Protein AF-A0A968PCH7-F1 (afdb_monomer_lite)

Secondary structure (DSSP, 8-state):
------------------PPPHHHHHHHHHHHHHHHHHHHHHH--THHHHHHHHHHHHHHHHHHHHHHHHHTT--EEEEEETTTTEEEEEETTSPBPB-GGG-TTT-BSEEETTT-GGGTT-------BTTBSEEEE-SSS---------------

Structure (mmCIF, N/CA/C/O backbone):
data_AF-A0A968PCH7-F1
#
_entry.id   AF-A0A968PCH7-F1
#
loop_
_atom_site.group_PDB
_atom_site.id
_atom_site.type_symbol
_atom_site.label_atom_id
_atom_site.label_alt_id
_atom_site.label_comp_id
_atom_site.label_asym_id
_atom_site.label_entity_id
_atom_site.label_seq_id
_atom_site.pdbx_PDB_ins_code
_atom_site.Cartn_x
_atom_site.Cartn_y
_atom_site.Cartn_z
_atom_site.occupancy
_atom_site.B_iso_or_equiv
_atom_site.auth_seq_id
_atom_site.auth_comp_id
_atom_site.auth_asym_id
_atom_site.auth_atom_id
_atom_site.pdbx_PDB_model_num
ATOM 1 N N . MET A 1 1 ? 87.617 -9.295 -59.852 1.00 50.97 1 MET A N 1
ATOM 2 C CA . MET A 1 1 ? 86.847 -9.763 -58.680 1.00 50.97 1 MET A CA 1
ATOM 3 C C . MET A 1 1 ? 86.177 -8.545 -58.053 1.00 50.97 1 MET A C 1
ATOM 5 O O . MET A 1 1 ? 86.880 -7.724 -57.488 1.00 50.97 1 MET A O 1
ATOM 9 N N . GLN A 1 2 ? 84.873 -8.344 -58.264 1.00 49.12 2 GLN A N 1
ATOM 10 C CA . GLN A 1 2 ? 84.117 -7.205 -57.722 1.00 49.12 2 GLN A CA 1
ATOM 11 C C . GLN A 1 2 ? 82.874 -7.753 -57.020 1.00 49.12 2 GLN A C 1
ATOM 13 O O . GLN A 1 2 ? 82.079 -8.475 -57.623 1.00 49.12 2 GLN A O 1
ATOM 18 N N . ILE A 1 3 ? 82.774 -7.474 -55.723 1.00 53.16 3 ILE A N 1
ATOM 19 C CA . ILE A 1 3 ? 81.755 -8.000 -54.818 1.00 53.16 3 ILE A CA 1
ATOM 20 C C . ILE A 1 3 ? 80.498 -7.146 -54.982 1.00 53.16 3 ILE A C 1
ATOM 22 O O . ILE A 1 3 ? 80.505 -5.949 -54.710 1.00 53.16 3 ILE A O 1
ATOM 26 N N . LYS A 1 4 ? 79.411 -7.767 -55.444 1.00 60.34 4 LYS A N 1
ATOM 27 C CA . LYS A 1 4 ? 78.099 -7.133 -55.589 1.00 60.34 4 LYS A CA 1
ATOM 28 C C . LYS A 1 4 ? 77.270 -7.415 -54.336 1.00 60.34 4 LYS A C 1
ATOM 30 O O . LYS A 1 4 ? 76.589 -8.434 -54.263 1.00 60.34 4 LYS A O 1
ATOM 35 N N . THR A 1 5 ? 77.326 -6.528 -53.348 1.00 66.38 5 THR A N 1
ATOM 36 C CA . THR A 1 5 ? 76.441 -6.563 -52.175 1.00 66.38 5 THR A CA 1
ATOM 37 C C . THR A 1 5 ? 75.040 -6.101 -52.577 1.00 66.38 5 THR A C 1
ATOM 39 O O . THR A 1 5 ? 74.797 -4.931 -52.867 1.00 66.38 5 THR A O 1
ATOM 42 N N . ARG A 1 6 ? 74.092 -7.043 -52.639 1.00 62.53 6 ARG A N 1
ATOM 43 C CA . ARG A 1 6 ? 72.666 -6.730 -52.780 1.00 62.53 6 ARG A CA 1
ATOM 44 C C . ARG A 1 6 ? 72.097 -6.400 -51.405 1.00 62.53 6 ARG A C 1
ATOM 46 O O . ARG A 1 6 ? 71.916 -7.292 -50.584 1.00 62.53 6 ARG A O 1
ATOM 53 N N . HIS A 1 7 ? 71.780 -5.132 -51.172 1.00 57.22 7 HIS A N 1
ATOM 54 C CA . HIS A 1 7 ? 70.938 -4.738 -50.048 1.00 57.22 7 HIS A CA 1
ATOM 55 C C . HIS A 1 7 ? 69.471 -4.991 -50.422 1.00 57.22 7 HIS A C 1
ATOM 57 O O . HIS A 1 7 ? 68.901 -4.294 -51.259 1.00 57.22 7 HIS A O 1
ATOM 63 N N . HIS A 1 8 ? 68.876 -6.027 -49.829 1.00 61.41 8 HIS A N 1
ATOM 64 C CA . HIS A 1 8 ? 67.438 -6.268 -49.877 1.00 61.41 8 HIS A CA 1
ATOM 65 C C . HIS A 1 8 ? 66.749 -5.315 -48.896 1.00 61.41 8 HIS A C 1
ATOM 67 O O . HIS A 1 8 ? 66.804 -5.513 -47.687 1.00 61.41 8 HIS A O 1
ATOM 73 N N . GLY A 1 9 ? 66.125 -4.259 -49.415 1.00 55.56 9 GLY A N 1
ATOM 74 C CA . GLY A 1 9 ? 65.200 -3.440 -48.638 1.00 55.56 9 GLY A CA 1
ATOM 75 C C . GLY A 1 9 ? 63.867 -4.169 -48.491 1.00 55.56 9 GLY A C 1
ATOM 76 O O . GLY A 1 9 ? 63.107 -4.262 -49.454 1.00 55.56 9 GLY A O 1
ATOM 77 N N . GLU A 1 10 ? 63.575 -4.692 -47.301 1.00 66.44 10 GLU A N 1
ATOM 78 C CA . GLU A 1 10 ? 62.237 -5.174 -46.955 1.00 66.44 10 GLU A CA 1
ATOM 79 C C . GLU A 1 10 ? 61.288 -3.979 -46.805 1.00 66.44 10 GLU A C 1
ATOM 81 O 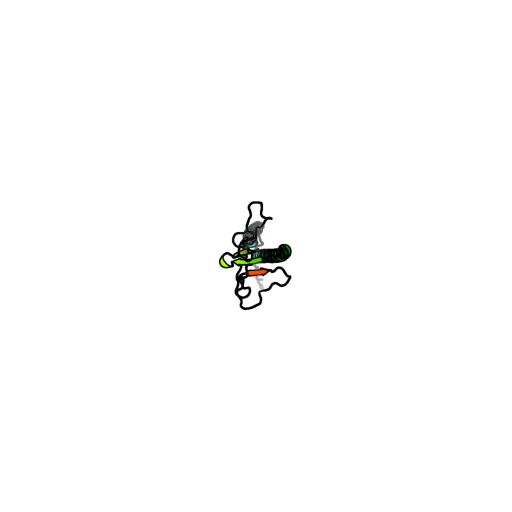O . GLU A 1 10 ? 61.368 -3.188 -45.862 1.00 66.44 10 GLU A O 1
ATOM 86 N N . ALA A 1 11 ? 60.371 -3.831 -47.761 1.00 63.81 11 ALA A N 1
ATOM 87 C CA . ALA A 1 11 ? 59.290 -2.862 -47.686 1.00 63.81 11 ALA A CA 1
ATOM 88 C C . ALA A 1 11 ? 58.318 -3.261 -46.562 1.00 63.81 11 ALA A C 1
ATOM 90 O O . ALA A 1 11 ? 57.438 -4.106 -46.732 1.00 63.81 11 ALA A O 1
ATOM 91 N N . ARG A 1 12 ? 58.476 -2.637 -45.394 1.00 67.94 12 ARG A N 1
ATOM 92 C CA . ARG A 1 12 ? 57.575 -2.781 -44.249 1.00 67.94 12 ARG A CA 1
ATOM 93 C C . ARG A 1 12 ? 56.187 -2.250 -44.622 1.00 67.94 12 ARG A C 1
ATOM 95 O O . ARG A 1 12 ? 55.951 -1.044 -44.615 1.00 67.94 12 ARG A O 1
ATOM 102 N N . ARG A 1 13 ? 55.253 -3.153 -44.946 1.00 65.56 13 ARG A N 1
ATOM 103 C CA . ARG A 1 13 ? 53.832 -2.817 -45.130 1.00 65.56 13 ARG A CA 1
ATOM 104 C C . ARG A 1 13 ? 53.265 -2.337 -43.797 1.00 65.56 13 ARG A C 1
ATOM 106 O O . ARG A 1 13 ? 52.923 -3.134 -42.928 1.00 65.56 13 ARG A O 1
ATOM 113 N N . VAL A 1 14 ? 53.166 -1.024 -43.628 1.00 65.31 14 VAL A N 1
ATOM 114 C CA . VAL A 1 14 ? 52.367 -0.432 -42.556 1.00 65.31 14 VAL A CA 1
ATOM 115 C C . VAL A 1 14 ? 50.907 -0.687 -42.917 1.00 65.31 14 VAL A C 1
ATOM 117 O O . VAL A 1 14 ? 50.374 -0.083 -43.844 1.00 65.31 14 VAL A O 1
ATOM 120 N N . GLY A 1 15 ? 50.275 -1.642 -42.233 1.00 63.94 15 GLY A N 1
ATOM 121 C CA . GLY A 1 15 ? 48.840 -1.872 -42.359 1.00 63.94 15 GLY A CA 1
ATOM 122 C C . GLY A 1 15 ? 48.096 -0.581 -42.029 1.00 63.94 15 GLY A C 1
ATOM 123 O O . GLY A 1 15 ? 48.255 -0.041 -40.934 1.00 63.94 15 GLY A O 1
ATOM 124 N N . SER A 1 16 ? 47.324 -0.069 -42.987 1.00 67.81 16 SER A N 1
ATOM 125 C CA . SER A 1 16 ? 46.479 1.106 -42.791 1.00 67.81 16 SER A CA 1
ATOM 126 C C . SER A 1 16 ? 45.497 0.811 -41.656 1.00 67.81 16 SER A C 1
ATOM 128 O O . SER A 1 16 ? 44.587 -0.009 -41.803 1.00 67.81 16 SER A O 1
ATOM 130 N N . ARG A 1 17 ? 45.713 1.426 -40.489 1.00 70.19 17 ARG A N 1
ATOM 131 C CA . ARG A 1 17 ? 44.716 1.429 -39.419 1.00 70.19 17 ARG A CA 1
ATOM 132 C C . ARG A 1 17 ? 43.550 2.263 -39.931 1.00 70.19 17 ARG A C 1
ATOM 134 O O . ARG A 1 17 ? 43.713 3.453 -40.185 1.00 70.19 17 ARG A O 1
ATOM 141 N N . ARG A 1 18 ? 42.403 1.617 -40.134 1.00 74.75 18 ARG A N 1
ATOM 142 C CA . ARG A 1 18 ? 41.171 2.288 -40.550 1.00 74.75 18 ARG A CA 1
ATOM 143 C C . ARG A 1 18 ? 40.784 3.286 -39.459 1.00 74.75 18 ARG A C 1
ATOM 145 O O . ARG A 1 18 ? 40.550 2.888 -38.322 1.00 74.75 18 ARG A O 1
ATOM 152 N N . ALA A 1 19 ? 40.800 4.570 -39.799 1.00 77.50 19 ALA A N 1
ATOM 153 C CA . ALA A 1 19 ? 40.229 5.619 -38.968 1.00 77.50 19 ALA A CA 1
ATOM 154 C C . ALA A 1 19 ? 38.702 5.601 -39.127 1.00 77.50 19 ALA A C 1
ATOM 156 O O . ALA A 1 19 ? 38.202 5.328 -40.220 1.00 77.50 19 ALA A O 1
ATOM 157 N N . PHE A 1 20 ? 37.981 5.883 -38.043 1.00 81.00 20 PHE A N 1
ATOM 158 C CA . PHE A 1 20 ? 36.523 5.991 -38.057 1.00 81.00 20 PHE A CA 1
ATOM 159 C C . PHE A 1 20 ? 36.082 7.139 -38.967 1.00 81.00 20 PHE A C 1
ATOM 161 O O . PHE A 1 20 ? 36.655 8.231 -38.932 1.00 81.00 20 PHE A O 1
ATOM 168 N N . THR A 1 21 ? 35.060 6.899 -39.784 1.00 91.06 21 THR A N 1
ATOM 169 C CA . THR A 1 21 ? 34.474 7.949 -40.632 1.00 91.06 21 THR A CA 1
ATOM 170 C C . THR A 1 21 ? 33.458 8.779 -39.842 1.00 91.06 21 THR A C 1
ATOM 172 O O . THR A 1 21 ? 32.861 8.293 -38.882 1.00 91.06 21 THR A O 1
ATOM 175 N N . LEU A 1 22 ? 33.197 10.023 -40.268 1.00 92.31 22 LEU A N 1
ATOM 176 C CA . LEU A 1 22 ? 32.135 10.848 -39.665 1.00 92.31 22 LEU A CA 1
ATOM 177 C C . LEU A 1 22 ? 30.756 10.178 -39.763 1.00 92.31 22 LEU A C 1
ATOM 179 O O . LEU A 1 22 ? 29.957 10.267 -38.834 1.00 92.31 22 LEU A O 1
ATOM 183 N N . VAL A 1 23 ? 30.496 9.476 -40.869 1.00 93.94 23 VAL A N 1
ATOM 184 C CA . VAL A 1 23 ? 29.245 8.735 -41.085 1.00 93.94 23 VAL A CA 1
ATOM 185 C C . VAL A 1 23 ? 29.106 7.586 -40.090 1.00 93.94 23 VAL A C 1
ATOM 187 O O . VAL A 1 23 ? 28.024 7.365 -39.558 1.00 93.94 23 VAL A O 1
ATOM 190 N N . GLU A 1 24 ? 30.191 6.877 -39.794 1.00 93.50 24 GLU A N 1
ATOM 191 C CA . GLU A 1 24 ? 30.178 5.777 -38.830 1.00 93.50 24 GLU A CA 1
ATOM 192 C C . GLU A 1 24 ? 29.858 6.273 -37.416 1.00 93.50 24 GLU A C 1
ATOM 194 O O . GLU A 1 24 ? 28.995 5.712 -36.747 1.00 93.50 24 GLU A O 1
ATOM 199 N N . VAL A 1 25 ? 30.460 7.390 -36.996 1.00 94.81 25 VAL A N 1
ATOM 200 C CA . VAL A 1 25 ? 30.141 8.018 -35.704 1.00 94.81 25 VAL A CA 1
ATOM 201 C C . VAL A 1 25 ? 28.685 8.493 -35.663 1.00 94.81 25 VAL A C 1
ATOM 203 O O . VAL A 1 25 ? 28.002 8.277 -34.662 1.00 94.81 25 VAL A O 1
ATOM 206 N N . LEU A 1 26 ? 28.176 9.080 -36.752 1.00 96.56 26 LEU A N 1
ATOM 207 C CA . LEU A 1 26 ? 26.779 9.512 -36.848 1.00 96.56 26 LEU A CA 1
ATOM 208 C C . LEU A 1 26 ? 25.811 8.336 -36.659 1.00 96.56 26 LEU A C 1
ATOM 210 O O . LEU A 1 26 ? 24.884 8.420 -35.854 1.00 96.56 26 LEU A O 1
ATOM 214 N N . VAL A 1 27 ? 26.045 7.225 -37.361 1.00 96.31 27 VAL A N 1
ATOM 215 C CA . VAL A 1 27 ? 25.210 6.021 -37.256 1.00 96.31 27 VAL A CA 1
ATOM 216 C C . VAL A 1 27 ? 25.272 5.432 -35.844 1.00 96.31 27 VAL A C 1
ATOM 218 O O . VAL A 1 27 ? 24.233 5.080 -35.289 1.00 96.31 27 VAL A O 1
ATOM 221 N N . VAL A 1 28 ? 26.450 5.380 -35.218 1.00 96.38 28 VAL A N 1
ATOM 222 C CA . VAL A 1 28 ? 26.603 4.873 -33.844 1.00 96.38 28 VAL A CA 1
ATOM 223 C C . VAL A 1 28 ? 25.826 5.722 -32.837 1.00 96.38 28 VAL A C 1
ATOM 225 O O . VAL A 1 28 ? 25.116 5.166 -32.000 1.00 96.38 28 VAL A O 1
ATOM 228 N N . VAL A 1 29 ? 25.896 7.054 -32.924 1.00 96.62 29 VAL A N 1
ATOM 229 C CA . VAL A 1 29 ? 25.145 7.941 -32.017 1.00 96.62 29 VAL A CA 1
ATOM 230 C C . VAL A 1 29 ? 23.636 7.785 -32.215 1.00 96.62 29 VAL A C 1
ATOM 232 O O . VAL A 1 29 ? 22.900 7.767 -31.230 1.00 96.62 29 VAL A O 1
ATOM 235 N N . ILE A 1 30 ? 23.168 7.598 -33.454 1.00 97.62 30 ILE A N 1
ATOM 236 C CA . ILE A 1 30 ? 21.753 7.310 -33.738 1.00 97.62 30 ILE A CA 1
ATOM 237 C C . ILE A 1 30 ? 21.329 5.988 -33.086 1.00 97.62 30 ILE A C 1
ATOM 239 O O . ILE A 1 30 ? 20.307 5.942 -32.402 1.00 97.62 30 ILE A O 1
ATOM 243 N N . ILE A 1 31 ? 22.126 4.926 -33.244 1.00 97.56 31 ILE A N 1
ATOM 244 C CA . ILE A 1 31 ? 21.839 3.616 -32.643 1.00 97.56 31 ILE A CA 1
ATOM 245 C C . ILE A 1 31 ? 21.799 3.722 -31.114 1.00 97.56 31 ILE A C 1
ATOM 247 O O . ILE A 1 31 ? 20.861 3.221 -30.495 1.00 97.56 31 ILE A O 1
ATOM 251 N N . ILE A 1 32 ? 22.767 4.410 -30.498 1.00 97.25 32 ILE A N 1
ATOM 252 C CA . ILE A 1 32 ? 22.800 4.623 -29.044 1.00 97.25 32 ILE A CA 1
ATOM 253 C C . ILE A 1 32 ? 21.599 5.459 -28.587 1.00 97.25 32 ILE A C 1
ATOM 255 O O . ILE A 1 32 ? 21.003 5.137 -27.564 1.00 97.25 32 ILE A O 1
ATOM 259 N N . GLY A 1 33 ? 21.200 6.486 -29.342 1.00 96.38 33 GLY A N 1
ATOM 260 C CA . GLY A 1 33 ? 20.034 7.313 -29.028 1.00 96.38 33 GLY A CA 1
ATOM 261 C C . GLY A 1 33 ? 18.730 6.512 -29.020 1.00 96.38 33 GLY A C 1
ATOM 262 O O . GLY A 1 33 ? 17.955 6.602 -28.067 1.00 96.38 33 GLY A O 1
ATOM 263 N N . ILE A 1 34 ? 18.517 5.669 -30.034 1.00 96.38 34 ILE A N 1
ATOM 264 C CA . ILE A 1 34 ? 17.343 4.786 -30.110 1.00 96.38 34 ILE A CA 1
ATOM 265 C C . ILE A 1 34 ? 17.385 3.740 -28.987 1.00 96.38 34 ILE A C 1
ATOM 267 O O . ILE A 1 34 ? 16.379 3.517 -28.315 1.00 96.38 34 ILE A O 1
ATOM 271 N N . ALA A 1 35 ? 18.548 3.132 -28.735 1.00 95.38 35 ALA A N 1
ATOM 272 C CA . ALA A 1 35 ? 18.712 2.158 -27.659 1.00 95.38 35 ALA A CA 1
ATOM 273 C C . ALA A 1 35 ? 18.436 2.779 -26.278 1.00 95.38 35 ALA A C 1
ATOM 275 O O . ALA A 1 35 ? 17.709 2.200 -25.471 1.00 95.38 35 ALA A O 1
ATOM 276 N N . ALA A 1 36 ? 18.951 3.983 -26.018 1.00 94.38 36 ALA A N 1
ATOM 277 C CA . ALA A 1 36 ? 18.726 4.706 -24.771 1.00 94.38 36 ALA A CA 1
ATOM 278 C C . ALA A 1 36 ? 17.241 5.042 -24.555 1.00 94.38 36 ALA A C 1
ATOM 280 O O . ALA A 1 36 ? 16.750 4.901 -23.436 1.00 94.38 36 ALA A O 1
ATOM 281 N N . ALA A 1 37 ? 16.508 5.411 -25.612 1.00 93.25 37 ALA A N 1
ATOM 282 C CA . ALA A 1 37 ? 15.078 5.715 -25.526 1.00 93.25 37 ALA A CA 1
ATOM 283 C C . ALA A 1 37 ? 14.229 4.522 -25.047 1.00 93.25 37 ALA A C 1
ATOM 285 O O . ALA A 1 37 ? 13.206 4.722 -24.396 1.00 93.25 37 ALA A O 1
ATOM 286 N N . VAL A 1 38 ? 14.661 3.289 -25.328 1.00 90.62 38 VAL A N 1
ATOM 287 C CA . VAL A 1 38 ? 13.976 2.063 -24.882 1.00 90.62 38 VAL A CA 1
ATOM 288 C C . VAL A 1 38 ? 14.473 1.604 -23.509 1.00 90.62 38 VAL A C 1
ATOM 290 O O . VAL A 1 38 ? 13.678 1.200 -22.660 1.00 90.62 38 VAL A O 1
ATOM 293 N N . VAL A 1 39 ? 15.784 1.670 -23.265 1.00 89.94 39 VAL A N 1
ATOM 294 C CA . VAL A 1 39 ? 16.399 1.149 -22.034 1.00 89.94 39 VAL A CA 1
ATOM 295 C C . VAL A 1 39 ? 16.104 2.035 -20.822 1.00 89.94 39 VAL A C 1
ATOM 297 O O . VAL A 1 39 ? 15.822 1.513 -19.745 1.00 89.94 39 VAL A O 1
ATOM 300 N N . VAL A 1 40 ? 16.130 3.364 -20.973 1.00 87.12 40 VAL A N 1
ATOM 301 C CA . VAL A 1 40 ? 15.971 4.294 -19.841 1.00 87.12 40 VAL A CA 1
ATOM 302 C C . VAL A 1 40 ? 14.608 4.145 -19.144 1.00 87.12 40 VAL A C 1
ATOM 304 O O . VAL A 1 40 ? 14.609 3.960 -17.925 1.00 87.12 40 VAL A O 1
ATOM 307 N N . PRO A 1 41 ? 13.453 4.128 -19.848 1.00 79.00 41 PRO A N 1
ATOM 308 C CA . PRO A 1 41 ? 12.159 3.891 -19.203 1.00 79.00 41 PRO A CA 1
ATOM 309 C C . PRO A 1 41 ? 12.080 2.538 -18.486 1.00 79.00 41 PRO A C 1
ATOM 311 O O . PRO A 1 41 ? 11.457 2.441 -17.434 1.00 79.00 41 PRO A O 1
ATOM 314 N N . ALA A 1 42 ? 12.743 1.504 -19.015 1.00 77.19 42 ALA A N 1
ATOM 315 C CA . ALA A 1 42 ? 12.753 0.165 -18.425 1.00 77.19 42 ALA A CA 1
ATOM 316 C C . ALA A 1 42 ? 13.621 0.058 -17.153 1.00 77.19 42 ALA A C 1
ATOM 318 O O . ALA A 1 42 ? 13.383 -0.811 -16.310 1.00 77.19 42 ALA A O 1
ATOM 319 N N . MET A 1 43 ? 14.626 0.928 -16.993 1.00 74.81 43 MET A N 1
ATOM 320 C CA . MET A 1 43 ? 15.473 0.981 -15.793 1.00 74.81 43 MET A CA 1
ATOM 321 C C . MET A 1 43 ? 14.818 1.731 -14.628 1.00 74.81 43 MET A C 1
ATOM 323 O O . MET A 1 43 ? 15.125 1.445 -13.468 1.00 74.81 43 MET A O 1
ATOM 327 N N . ILE A 1 44 ? 13.897 2.658 -14.907 1.00 75.06 44 ILE A N 1
ATOM 328 C CA . ILE A 1 44 ? 13.113 3.337 -13.873 1.00 75.06 44 ILE A CA 1
ATOM 329 C C . ILE A 1 44 ? 12.088 2.331 -13.343 1.00 75.06 44 ILE A C 1
ATOM 331 O O . ILE A 1 44 ? 11.016 2.156 -13.911 1.00 75.06 44 ILE A O 1
ATOM 335 N N . ARG A 1 45 ? 12.421 1.633 -12.251 1.00 64.44 45 ARG A N 1
ATOM 336 C CA . ARG A 1 45 ? 11.482 0.757 -11.538 1.00 64.44 45 ARG A CA 1
ATOM 337 C C . ARG A 1 45 ? 10.671 1.595 -10.542 1.00 64.44 45 ARG A C 1
ATOM 339 O O . ARG A 1 45 ? 11.200 1.915 -9.478 1.00 64.44 45 ARG A O 1
ATOM 346 N N . PRO A 1 46 ? 9.397 1.927 -10.820 1.00 62.91 46 PRO A N 1
ATOM 347 C CA . PRO A 1 46 ? 8.577 2.761 -9.938 1.00 62.91 46 PRO A CA 1
ATOM 348 C C . PRO A 1 46 ? 8.352 2.178 -8.530 1.00 62.91 46 PRO A C 1
ATOM 350 O O . PRO A 1 46 ? 7.994 2.924 -7.619 1.00 62.91 46 PRO A O 1
ATOM 353 N N . GLY A 1 47 ? 8.572 0.875 -8.326 1.00 65.50 47 GLY A N 1
ATOM 354 C CA . GLY A 1 47 ? 8.133 0.154 -7.128 1.00 65.50 47 GLY A CA 1
ATOM 355 C C . GLY A 1 47 ? 8.534 0.782 -5.787 1.00 65.50 47 GLY A C 1
ATOM 356 O O . GLY A 1 47 ? 7.686 0.912 -4.912 1.00 65.50 47 GLY A O 1
ATOM 357 N N . SER A 1 48 ? 9.781 1.234 -5.603 1.00 76.88 48 SER A N 1
ATOM 358 C CA . SER A 1 48 ? 10.231 1.751 -4.296 1.00 76.88 48 SER A CA 1
ATOM 359 C C . SER A 1 48 ? 9.575 3.081 -3.906 1.00 76.88 48 SER A C 1
ATOM 361 O O . SER A 1 48 ? 9.213 3.272 -2.744 1.00 76.88 48 SER A O 1
ATOM 363 N N . LEU A 1 49 ? 9.368 3.981 -4.872 1.00 82.25 49 LEU A N 1
ATOM 364 C CA . LEU A 1 49 ? 8.714 5.273 -4.641 1.00 82.25 49 LEU A CA 1
ATOM 365 C C . LEU A 1 49 ? 7.224 5.100 -4.330 1.00 82.25 49 LEU A C 1
ATOM 367 O O . LEU A 1 49 ? 6.707 5.735 -3.410 1.00 82.25 49 LEU A O 1
ATOM 371 N N . HIS A 1 50 ? 6.550 4.202 -5.052 1.00 86.31 50 HIS A N 1
ATOM 372 C CA . HIS A 1 50 ? 5.123 3.939 -4.860 1.00 86.31 50 HIS A CA 1
ATOM 373 C C . HIS A 1 50 ? 4.866 3.240 -3.522 1.00 86.31 50 HIS A C 1
ATOM 375 O O . HIS A 1 50 ? 3.943 3.619 -2.805 1.00 86.31 50 HIS A O 1
ATOM 381 N N . VAL A 1 51 ? 5.730 2.298 -3.123 1.00 89.06 51 VAL A N 1
ATOM 382 C CA . VAL A 1 51 ? 5.660 1.656 -1.800 1.00 89.06 51 VAL A CA 1
ATOM 383 C C . VAL A 1 51 ? 5.873 2.676 -0.684 1.00 89.06 51 VAL A C 1
ATOM 385 O O . VAL A 1 51 ? 5.120 2.686 0.286 1.00 89.06 51 VAL A O 1
ATOM 388 N N . GLN A 1 52 ? 6.846 3.582 -0.811 1.00 89.38 52 GLN A N 1
ATOM 389 C CA . GLN A 1 52 ? 7.060 4.612 0.207 1.00 89.38 52 GLN A CA 1
ATOM 390 C C . GLN A 1 52 ? 5.862 5.567 0.323 1.00 89.38 52 GLN A C 1
ATOM 392 O O . GLN A 1 52 ? 5.469 5.925 1.436 1.00 89.38 52 GLN A O 1
ATOM 397 N N . ALA A 1 53 ? 5.272 5.971 -0.804 1.00 88.44 53 ALA A N 1
ATOM 398 C CA . ALA A 1 53 ? 4.073 6.803 -0.824 1.00 88.44 53 ALA A CA 1
ATOM 399 C C . ALA A 1 53 ? 2.868 6.083 -0.198 1.00 88.44 53 ALA A C 1
ATOM 401 O O . ALA A 1 53 ? 2.188 6.660 0.653 1.00 88.44 53 ALA A O 1
ATOM 402 N N . ALA A 1 54 ? 2.651 4.813 -0.551 1.00 90.56 54 ALA A N 1
ATOM 403 C CA . ALA A 1 54 ? 1.597 3.982 0.021 1.00 90.56 54 ALA A CA 1
ATOM 404 C C . ALA A 1 54 ? 1.741 3.853 1.541 1.00 90.56 54 ALA A C 1
ATOM 406 O O . ALA A 1 54 ? 0.782 4.101 2.265 1.00 90.56 54 ALA A O 1
ATOM 407 N N . THR A 1 55 ? 2.946 3.569 2.041 1.00 91.62 55 THR A N 1
ATOM 408 C CA . THR A 1 55 ? 3.216 3.477 3.484 1.00 91.62 55 THR A CA 1
ATOM 409 C C . THR A 1 55 ? 2.888 4.777 4.214 1.00 91.62 55 THR A C 1
ATOM 411 O O . THR A 1 55 ? 2.257 4.747 5.268 1.00 91.62 55 THR A O 1
ATOM 414 N N . ARG A 1 56 ? 3.276 5.934 3.662 1.00 91.81 56 ARG A N 1
ATOM 415 C CA . ARG A 1 56 ? 2.971 7.240 4.274 1.00 91.81 56 ARG A CA 1
ATOM 416 C C . ARG A 1 56 ? 1.469 7.485 4.376 1.00 91.81 56 ARG A C 1
ATOM 418 O O . ARG A 1 56 ? 1.020 8.008 5.390 1.00 91.81 56 ARG A O 1
ATOM 425 N N . ILE A 1 57 ? 0.714 7.094 3.352 1.00 91.25 57 ILE A N 1
ATOM 426 C CA . ILE A 1 57 ? -0.744 7.234 3.342 1.00 91.25 57 ILE A CA 1
ATOM 427 C C . ILE A 1 57 ? -1.381 6.287 4.357 1.00 91.25 57 ILE A C 1
ATOM 429 O O . ILE A 1 57 ? -2.186 6.737 5.157 1.00 91.25 57 ILE A O 1
ATOM 433 N N . VAL A 1 58 ? -0.949 5.024 4.429 1.00 92.81 58 VAL A N 1
ATOM 434 C CA . VAL A 1 58 ? -1.430 4.091 5.464 1.00 92.81 58 VAL A CA 1
ATOM 435 C C . VAL A 1 58 ? -1.192 4.650 6.868 1.00 92.81 58 VAL A C 1
ATOM 437 O O . VAL A 1 58 ? -2.095 4.629 7.696 1.00 92.81 58 VAL A O 1
ATOM 440 N N . ILE A 1 59 ? -0.004 5.194 7.147 1.00 93.44 59 ILE A N 1
ATOM 441 C CA . ILE A 1 59 ? 0.297 5.804 8.452 1.00 93.44 59 ILE A CA 1
ATOM 442 C C . ILE A 1 59 ? -0.619 7.003 8.725 1.00 93.44 59 ILE A C 1
ATOM 444 O O . ILE A 1 59 ? -1.160 7.117 9.825 1.00 93.44 59 ILE A O 1
ATOM 448 N N . ALA A 1 60 ? -0.800 7.888 7.743 1.00 92.44 60 ALA A N 1
ATOM 449 C CA . ALA A 1 60 ? -1.677 9.048 7.877 1.00 92.44 60 ALA A CA 1
ATOM 450 C C . ALA A 1 60 ? -3.128 8.633 8.171 1.00 92.44 60 ALA A C 1
ATOM 452 O O . ALA A 1 60 ? -3.766 9.214 9.048 1.00 92.44 60 ALA A O 1
ATOM 453 N N . ASP A 1 61 ? -3.612 7.587 7.506 1.00 91.94 61 ASP A N 1
ATOM 454 C CA . ASP A 1 61 ? -4.982 7.102 7.638 1.00 91.94 61 ASP A CA 1
ATOM 455 C C . ASP A 1 61 ? -5.196 6.383 8.982 1.00 91.94 61 ASP A C 1
ATOM 457 O O . ASP A 1 61 ? -6.246 6.537 9.606 1.00 91.94 61 ASP A O 1
ATOM 461 N N . LEU A 1 62 ? -4.183 5.673 9.495 1.00 92.44 62 LEU A N 1
ATOM 462 C CA . LEU A 1 62 ? -4.200 5.106 10.849 1.00 92.44 62 LEU A CA 1
ATOM 463 C C . LEU A 1 62 ? -4.226 6.199 11.926 1.00 92.44 62 LEU A C 1
ATOM 465 O O . LEU A 1 62 ? -5.009 6.110 12.871 1.00 92.44 62 LEU A O 1
ATOM 469 N N . LEU A 1 63 ? -3.412 7.249 11.777 1.00 91.88 63 LEU A N 1
ATOM 470 C CA . LEU A 1 63 ? -3.423 8.400 12.688 1.00 91.88 63 LEU A CA 1
ATOM 471 C C . LEU A 1 63 ? -4.759 9.144 12.633 1.00 91.88 63 LEU A C 1
ATOM 473 O O . LEU A 1 63 ? -5.285 9.558 13.665 1.00 91.88 63 LEU A O 1
ATOM 477 N N . TYR A 1 64 ? -5.333 9.286 11.439 1.00 91.31 64 TYR A N 1
ATOM 478 C CA . TYR A 1 64 ? -6.668 9.841 11.270 1.00 91.31 64 TYR A CA 1
ATOM 479 C C . TYR A 1 64 ? -7.722 8.990 11.990 1.00 91.31 64 TYR A C 1
ATOM 481 O O . TYR A 1 64 ? -8.500 9.535 12.769 1.00 91.31 64 TYR A O 1
ATOM 489 N N . ALA A 1 65 ? -7.715 7.667 11.798 1.00 90.44 65 ALA A N 1
ATOM 490 C CA 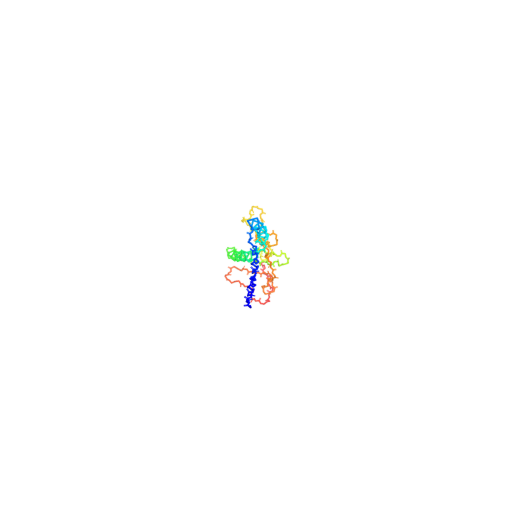. ALA A 1 65 ? -8.639 6.753 12.468 1.00 90.44 65 ALA A CA 1
ATOM 491 C C . ALA A 1 65 ? -8.510 6.817 13.998 1.00 90.44 65 ALA A C 1
ATOM 493 O O . ALA A 1 65 ? -9.521 6.819 14.698 1.00 90.44 65 ALA A O 1
ATOM 494 N N . GLN A 1 66 ? -7.281 6.917 14.512 1.00 90.44 66 GLN A N 1
ATOM 495 C CA . GLN A 1 66 ? -7.010 7.087 15.937 1.00 90.44 66 GLN A CA 1
ATOM 496 C C . GLN A 1 66 ? -7.569 8.414 16.467 1.00 90.44 66 GLN A C 1
ATOM 498 O O . GLN A 1 66 ? -8.294 8.424 17.463 1.00 90.44 66 GLN A O 1
ATOM 503 N N . ASN A 1 67 ? -7.272 9.528 15.795 1.00 90.56 67 ASN A N 1
ATOM 504 C CA . ASN A 1 67 ? -7.766 10.846 16.192 1.00 90.56 67 ASN A CA 1
ATOM 505 C C . ASN A 1 67 ? -9.296 10.918 16.128 1.00 90.56 67 ASN A C 1
ATOM 507 O O . ASN A 1 67 ? -9.919 11.467 17.035 1.00 90.56 67 ASN A O 1
ATOM 511 N N . ASP A 1 68 ? -9.911 10.326 15.103 1.00 89.94 68 ASP A N 1
ATOM 512 C CA . ASP A 1 68 ? -11.366 10.262 14.969 1.00 89.94 68 ASP A CA 1
ATOM 513 C C . ASP A 1 68 ? -12.004 9.391 16.063 1.00 89.94 68 ASP A C 1
ATOM 515 O O . ASP A 1 68 ? -13.038 9.763 16.622 1.00 89.94 68 ASP A O 1
ATOM 519 N N . ALA A 1 69 ? -11.364 8.276 16.438 1.00 89.94 69 ALA A N 1
ATOM 520 C CA . ALA A 1 69 ? -11.833 7.418 17.524 1.00 89.94 69 ALA A CA 1
ATOM 521 C C . ALA A 1 69 ? -11.850 8.140 18.878 1.00 89.94 69 ALA A C 1
ATOM 523 O O . ALA A 1 69 ? -12.803 7.994 19.651 1.00 89.94 69 ALA A O 1
ATOM 524 N N . ILE A 1 70 ? -10.819 8.949 19.143 1.00 89.25 70 ILE A N 1
ATOM 525 C CA . ILE A 1 70 ? -10.705 9.777 20.348 1.00 89.25 70 ILE A CA 1
ATOM 526 C C . ILE A 1 70 ? -11.732 10.914 20.308 1.00 89.25 70 ILE A C 1
ATOM 528 O O . ILE A 1 70 ? -12.490 11.088 21.262 1.00 89.25 70 ILE A O 1
ATOM 532 N N . ALA A 1 71 ? -11.798 11.657 19.200 1.00 89.44 71 ALA A N 1
ATOM 533 C CA . ALA A 1 71 ? -12.651 12.836 19.065 1.00 89.44 71 ALA A CA 1
ATOM 534 C C . ALA A 1 71 ? -14.145 12.495 19.119 1.00 89.44 71 ALA A C 1
ATOM 536 O O . ALA A 1 71 ? -14.911 13.159 19.813 1.00 89.44 71 ALA A O 1
ATOM 537 N N . GLN A 1 72 ? -14.570 11.440 18.418 1.00 88.75 72 GLN A N 1
ATOM 538 C CA . GLN A 1 72 ? -15.968 11.001 18.428 1.00 88.75 72 GLN A CA 1
ATOM 539 C C . GLN A 1 72 ? -16.294 10.081 19.604 1.00 88.75 72 GLN A C 1
ATOM 541 O O . GLN A 1 72 ? -17.453 9.697 19.773 1.00 88.75 72 GLN A O 1
ATOM 546 N N . GLN A 1 73 ? -15.280 9.681 20.380 1.00 87.75 73 GLN A N 1
ATOM 547 C CA . GLN A 1 73 ? -15.376 8.626 21.375 1.00 87.75 73 GLN A CA 1
ATOM 548 C C . GLN A 1 73 ? -16.116 7.398 20.803 1.00 87.75 73 GLN A C 1
ATOM 550 O O . GLN A 1 73 ? -17.078 6.898 21.392 1.00 87.75 73 GLN A O 1
ATOM 555 N N . LYS A 1 74 ? -15.715 6.916 19.627 1.00 88.81 74 LYS A N 1
ATOM 556 C CA . LYS A 1 74 ? -16.302 5.734 18.974 1.00 88.81 74 LYS A CA 1
ATOM 557 C C . LYS A 1 74 ? -15.177 4.848 18.447 1.00 88.81 74 LYS A C 1
ATOM 559 O O . LYS A 1 74 ? -14.263 5.380 17.831 1.00 88.81 74 LYS A O 1
ATOM 564 N N . PRO A 1 75 ? -15.223 3.524 18.653 1.00 89.00 75 PRO A N 1
ATOM 565 C CA . PRO A 1 75 ? -14.184 2.637 18.145 1.00 89.00 75 PRO A CA 1
ATOM 566 C C . PRO A 1 75 ? -14.108 2.692 16.616 1.00 89.00 75 PRO A C 1
ATOM 568 O O . PRO A 1 75 ? -15.140 2.628 15.935 1.00 89.00 75 PRO A O 1
ATOM 571 N N . ARG A 1 76 ? -12.885 2.798 16.087 1.00 92.25 76 ARG A N 1
ATOM 572 C CA . ARG A 1 76 ? -12.587 2.780 14.647 1.00 92.25 76 ARG A CA 1
ATOM 573 C C . ARG A 1 76 ? -11.660 1.629 14.310 1.00 92.25 76 ARG A C 1
ATOM 575 O O . ARG A 1 76 ? -10.749 1.336 15.076 1.00 92.25 76 ARG A O 1
ATOM 582 N N . ARG A 1 77 ? -11.862 1.004 13.153 1.00 92.75 77 ARG A N 1
ATOM 583 C CA . ARG A 1 77 ? -11.017 -0.086 12.657 1.00 92.75 77 ARG A CA 1
ATOM 584 C C . ARG A 1 77 ? -10.392 0.276 11.325 1.00 92.75 77 ARG A C 1
ATOM 586 O O . ARG A 1 77 ? -11.060 0.862 10.481 1.00 92.75 77 ARG A O 1
ATOM 593 N N . ALA A 1 78 ? -9.147 -0.127 11.123 1.00 93.44 78 ALA A N 1
ATOM 594 C CA . ALA A 1 78 ? -8.531 -0.210 9.807 1.00 93.44 78 ALA A CA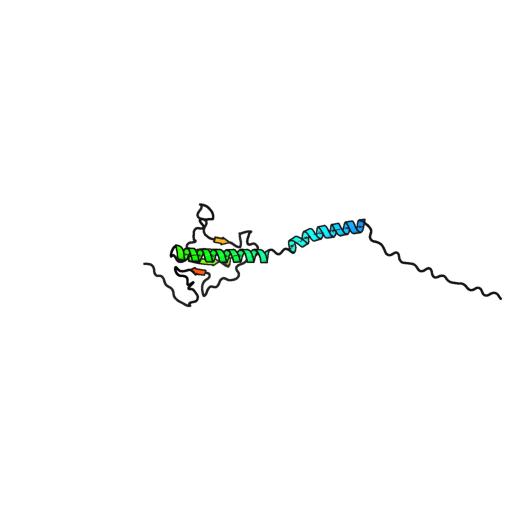 1
ATOM 595 C C . ALA A 1 78 ? -8.482 -1.683 9.396 1.00 93.44 78 ALA A C 1
ATOM 597 O O . ALA A 1 78 ? -7.739 -2.450 10.002 1.00 93.44 78 ALA A O 1
ATOM 598 N N . VAL A 1 79 ? -9.301 -2.069 8.418 1.00 94.19 79 VAL A N 1
ATOM 599 C CA . VAL A 1 79 ? -9.475 -3.455 7.955 1.00 94.19 79 VAL A CA 1
ATOM 600 C C . VAL A 1 79 ? -8.724 -3.645 6.642 1.00 94.19 79 VAL A C 1
ATOM 602 O O . VAL A 1 79 ? -8.998 -2.929 5.674 1.00 94.19 79 VAL A O 1
ATOM 605 N N . PHE A 1 80 ? -7.787 -4.591 6.606 1.00 94.44 80 PHE A N 1
ATOM 606 C CA . PHE A 1 80 ? -6.920 -4.857 5.461 1.00 94.44 80 PHE A CA 1
ATOM 607 C C . PHE A 1 80 ? -7.399 -6.085 4.683 1.00 94.44 80 PHE A C 1
ATOM 609 O O . PHE A 1 80 ? -7.369 -7.205 5.168 1.00 94.44 80 PHE A O 1
ATOM 616 N N . ASP A 1 81 ? -7.774 -5.880 3.426 1.00 94.31 81 ASP A N 1
ATOM 617 C CA . ASP A 1 81 ? -8.226 -6.918 2.503 1.00 94.31 81 ASP A CA 1
ATOM 618 C C . ASP A 1 81 ? -7.092 -7.201 1.509 1.00 94.31 81 ASP A C 1
ATOM 620 O O . ASP A 1 81 ? -6.965 -6.555 0.462 1.00 94.31 81 ASP A O 1
ATOM 624 N N . THR A 1 82 ? -6.213 -8.139 1.875 1.00 93.88 82 THR A N 1
ATOM 625 C CA . THR A 1 82 ? -5.039 -8.507 1.065 1.00 93.88 82 THR A CA 1
ATOM 626 C C . THR A 1 82 ? -5.438 -9.163 -0.258 1.00 93.88 82 THR A C 1
ATOM 628 O O . THR A 1 82 ? -4.785 -8.933 -1.273 1.00 93.88 82 THR A O 1
ATOM 631 N N . ALA A 1 83 ? -6.554 -9.900 -0.287 1.00 93.38 83 ALA A N 1
ATOM 632 C CA . ALA A 1 83 ? -7.066 -10.559 -1.488 1.00 93.38 83 ALA A CA 1
ATOM 633 C C . ALA A 1 83 ? -7.468 -9.553 -2.578 1.00 93.38 83 ALA A C 1
ATOM 635 O O . ALA A 1 83 ? -7.215 -9.773 -3.764 1.00 93.38 83 ALA A O 1
ATOM 636 N N . ASN A 1 84 ? -8.058 -8.424 -2.179 1.00 93.38 84 ASN A N 1
ATOM 637 C CA . ASN A 1 84 ? -8.411 -7.338 -3.092 1.00 93.38 84 ASN A CA 1
ATOM 638 C C . ASN A 1 84 ? -7.380 -6.199 -3.120 1.00 93.38 84 ASN A C 1
ATOM 640 O O . ASN A 1 84 ? -7.599 -5.217 -3.825 1.00 93.38 84 ASN A O 1
ATOM 644 N N . ASN A 1 85 ? -6.266 -6.337 -2.394 1.00 94.06 85 ASN A N 1
ATOM 645 C CA . ASN A 1 85 ? -5.191 -5.352 -2.285 1.00 94.06 85 ASN A CA 1
ATOM 646 C C . ASN A 1 85 ? -5.702 -3.946 -1.912 1.00 94.06 85 ASN A C 1
ATOM 648 O O . ASN A 1 85 ? -5.429 -2.950 -2.585 1.00 94.06 85 ASN A O 1
ATOM 652 N N . ARG A 1 86 ? -6.499 -3.872 -0.846 1.00 94.25 86 ARG A N 1
ATOM 653 C CA . ARG A 1 86 ? -7.129 -2.632 -0.380 1.00 94.25 86 ARG A CA 1
ATOM 654 C C . ARG A 1 86 ? -7.282 -2.624 1.133 1.00 94.25 86 ARG A C 1
ATOM 656 O O . ARG A 1 86 ? -7.204 -3.665 1.776 1.00 94.25 86 ARG A O 1
ATOM 663 N N . TYR A 1 87 ? -7.576 -1.464 1.700 1.00 94.62 87 TYR A N 1
ATOM 664 C CA . TYR A 1 87 ? -8.024 -1.367 3.087 1.00 94.62 87 TYR A CA 1
ATOM 665 C C . TYR A 1 87 ? -9.147 -0.347 3.244 1.00 94.62 87 TYR A C 1
ATOM 667 O O . TYR A 1 87 ? -9.407 0.478 2.360 1.00 94.62 87 TYR A O 1
ATOM 675 N N . ARG A 1 88 ? -9.862 -0.451 4.364 1.00 94.75 88 ARG A N 1
ATOM 676 C CA . ARG A 1 88 ? -11.040 0.366 4.670 1.00 94.75 88 ARG A CA 1
ATOM 677 C C . ARG A 1 88 ? -10.990 0.829 6.116 1.00 94.75 88 ARG A C 1
ATOM 679 O O . ARG A 1 88 ? -10.607 0.052 6.989 1.00 94.75 88 ARG A O 1
ATOM 686 N N . LEU A 1 89 ? -11.435 2.056 6.373 1.00 93.94 89 LEU A N 1
ATOM 687 C CA . LEU A 1 89 ? -11.716 2.494 7.738 1.00 93.94 89 LEU A CA 1
ATOM 688 C C . LEU A 1 89 ? -13.179 2.218 8.066 1.00 93.94 89 LEU A C 1
ATOM 690 O O . LEU A 1 89 ? -14.061 2.655 7.327 1.00 93.94 89 LEU A O 1
ATOM 694 N N . THR A 1 90 ? -13.454 1.507 9.154 1.00 93.94 90 THR A N 1
ATOM 695 C CA . THR A 1 90 ? -14.814 1.139 9.568 1.00 93.94 90 THR A CA 1
ATOM 696 C C . THR A 1 90 ? -15.110 1.542 11.008 1.00 93.94 90 THR A C 1
ATOM 698 O O . THR A 1 90 ? -14.213 1.846 11.795 1.00 93.94 90 THR A O 1
ATOM 701 N N . ASP A 1 91 ? -16.389 1.539 11.372 1.00 91.19 91 ASP A N 1
ATOM 702 C CA . ASP A 1 91 ? -16.808 1.470 12.771 1.00 91.19 91 ASP A CA 1
ATOM 703 C C . ASP A 1 91 ? -16.656 0.036 13.331 1.00 91.19 91 ASP A C 1
ATOM 705 O O . ASP A 1 91 ? -16.235 -0.891 12.627 1.00 91.19 91 ASP A O 1
ATOM 709 N N . ALA A 1 92 ? -17.003 -0.158 14.607 1.00 86.44 92 ALA A N 1
ATOM 710 C CA . ALA A 1 92 ? -16.981 -1.479 15.244 1.00 86.44 92 ALA A CA 1
ATOM 711 C C . ALA A 1 92 ? -18.045 -2.462 14.716 1.00 86.44 92 ALA A C 1
ATOM 713 O O . ALA A 1 92 ? -17.914 -3.667 14.935 1.00 86.44 92 ALA A O 1
ATOM 714 N N . ALA A 1 93 ? -19.072 -1.977 14.014 1.00 87.06 93 ALA A N 1
ATOM 715 C CA . ALA A 1 93 ? -20.074 -2.809 13.353 1.00 87.06 93 ALA A CA 1
ATOM 716 C C . ALA A 1 93 ? -19.639 -3.239 11.936 1.00 87.06 93 ALA A C 1
ATOM 718 O O . ALA A 1 93 ? -20.304 -4.065 11.318 1.00 87.06 93 ALA A O 1
ATOM 719 N N . GLY A 1 94 ? -18.514 -2.717 11.431 1.00 86.56 94 GLY A N 1
ATOM 720 C CA . GLY A 1 94 ? -17.987 -3.013 10.097 1.00 86.56 94 GLY A CA 1
ATOM 721 C C . GLY A 1 94 ? -18.495 -2.075 8.998 1.00 86.56 94 GLY A C 1
ATOM 722 O O . GLY A 1 94 ? -18.145 -2.258 7.830 1.00 86.56 94 GLY A O 1
ATOM 723 N N . ASN A 1 95 ? -19.267 -1.037 9.335 1.00 90.38 95 ASN A N 1
ATOM 724 C CA . ASN A 1 95 ? -19.695 -0.042 8.356 1.00 90.38 95 ASN A CA 1
ATOM 725 C C . ASN A 1 95 ? -18.516 0.859 8.002 1.00 90.38 95 ASN A C 1
ATOM 727 O O . ASN A 1 95 ? -17.835 1.383 8.884 1.00 90.38 95 ASN A O 1
ATOM 731 N N . THR A 1 96 ? -18.267 1.061 6.710 1.00 91.12 96 THR A N 1
ATOM 732 C CA . THR A 1 96 ? -17.167 1.930 6.277 1.00 91.12 96 THR A CA 1
ATOM 733 C C . THR A 1 96 ? -17.478 3.389 6.581 1.00 91.12 96 THR A C 1
ATOM 735 O O . THR A 1 96 ? -18.588 3.855 6.344 1.00 91.12 96 THR A O 1
ATOM 738 N N . LEU A 1 97 ? -16.487 4.106 7.104 1.00 89.50 97 LEU A N 1
ATOM 739 C CA . LEU A 1 97 ? -16.611 5.520 7.429 1.00 89.50 97 LEU A CA 1
ATOM 740 C C . LEU A 1 97 ? -16.782 6.344 6.151 1.00 89.50 97 LEU A C 1
ATOM 742 O O . LEU A 1 97 ? -16.197 6.030 5.112 1.00 89.50 97 LEU A O 1
ATOM 746 N N . ALA A 1 98 ? -17.548 7.428 6.236 1.00 86.25 98 ALA A N 1
ATOM 747 C CA . ALA A 1 98 ? -17.681 8.368 5.134 1.00 86.25 98 ALA A CA 1
ATOM 748 C C . ALA A 1 98 ? -16.386 9.182 4.972 1.00 86.25 98 ALA A C 1
ATOM 750 O O . ALA A 1 98 ? -15.927 9.844 5.904 1.00 86.25 98 ALA A O 1
ATOM 751 N N . ALA A 1 99 ? -15.800 9.169 3.776 1.00 78.75 99 ALA A N 1
ATOM 752 C CA . ALA A 1 99 ? -14.703 10.054 3.408 1.00 78.75 99 ALA A CA 1
ATOM 753 C C . ALA A 1 99 ? -15.279 11.389 2.922 1.00 78.75 99 ALA A C 1
ATOM 755 O O . ALA A 1 99 ? -15.338 11.659 1.724 1.00 78.75 99 ALA A O 1
ATOM 756 N N . ASN A 1 100 ? -15.699 12.237 3.863 1.00 73.94 100 ASN A N 1
ATOM 757 C CA . ASN A 1 100 ? -16.337 13.529 3.563 1.00 73.94 100 ASN A CA 1
ATOM 758 C C . ASN A 1 100 ? -15.465 14.448 2.681 1.00 73.94 100 ASN A C 1
ATOM 760 O O . ASN A 1 100 ? -15.983 15.285 1.949 1.00 73.94 100 ASN A O 1
ATOM 764 N N . TRP A 1 101 ? -14.142 14.261 2.701 1.00 72.69 101 TRP A N 1
ATOM 765 C CA . TRP A 1 101 ? -13.184 14.987 1.861 1.00 72.69 101 TRP A CA 1
ATOM 766 C C . TRP A 1 101 ? -13.192 14.557 0.381 1.00 72.69 101 TRP A C 1
ATOM 768 O O . TRP A 1 101 ? -12.683 15.279 -0.470 1.00 72.69 101 TRP A O 1
ATOM 778 N N . LYS A 1 102 ? -13.781 13.400 0.053 1.00 65.69 102 LYS A N 1
ATOM 779 C CA . LYS A 1 102 ? -13.799 12.798 -1.293 1.00 65.69 102 LYS A CA 1
ATOM 780 C C . LYS A 1 102 ? -15.020 13.233 -2.131 1.00 65.69 102 LYS A C 1
ATOM 782 O O . LYS A 1 102 ? -15.294 12.664 -3.183 1.00 65.69 102 LYS A O 1
ATOM 787 N N . GLY A 1 103 ? -15.730 14.273 -1.687 1.00 56.19 103 GLY A N 1
ATOM 788 C CA . GLY A 1 103 ? -16.869 14.873 -2.383 1.00 56.19 103 GLY A CA 1
ATOM 789 C C . GLY A 1 103 ? -18.230 14.411 -1.854 1.00 56.19 103 GLY A C 1
ATOM 790 O O . GLY A 1 103 ? -18.353 13.385 -1.184 1.00 56.19 103 GLY A O 1
ATOM 791 N N . SER A 1 104 ? -19.269 15.188 -2.172 1.00 49.03 104 SER A N 1
ATOM 792 C CA . SER A 1 104 ? -20.603 15.141 -1.541 1.00 49.03 104 SER A CA 1
ATOM 793 C C . SER A 1 104 ? -21.450 13.884 -1.829 1.00 49.03 104 SER A C 1
ATOM 795 O O . SER A 1 104 ? -22.639 13.866 -1.524 1.00 49.03 104 SER A O 1
ATOM 797 N N . GLY A 1 105 ? -20.867 12.833 -2.407 1.00 56.78 105 GLY A N 1
ATOM 798 C CA . GLY A 1 105 ? -21.538 11.561 -2.698 1.00 56.78 105 GLY A CA 1
ATOM 799 C C . GLY A 1 105 ? -21.324 10.463 -1.651 1.00 56.78 105 GLY A C 1
ATOM 800 O O . GLY A 1 105 ? -21.636 9.312 -1.933 1.00 56.78 105 GLY A O 1
ATOM 801 N N . GLY A 1 106 ? -20.747 10.774 -0.482 1.00 54.38 106 GLY A N 1
ATOM 802 C CA . GLY A 1 106 ? -20.539 9.777 0.575 1.00 54.38 106 GLY A CA 1
ATOM 803 C C . GLY A 1 106 ? -19.609 8.645 0.140 1.00 54.38 106 GLY A C 1
ATOM 804 O O . GLY A 1 106 ? -19.898 7.473 0.369 1.00 54.38 106 GLY A O 1
ATOM 805 N N . SER A 1 107 ? -18.498 8.972 -0.528 1.00 68.56 107 SER A N 1
ATOM 806 C CA . SER A 1 107 ? -17.512 7.942 -0.849 1.00 68.56 107 SER A CA 1
ATOM 807 C C . SER A 1 107 ? -17.014 7.312 0.446 1.00 68.56 107 SER A C 1
ATOM 809 O O . SER A 1 107 ? -16.516 8.000 1.332 1.00 68.56 107 SER A O 1
ATOM 811 N N . ASN A 1 108 ? -17.144 5.997 0.549 1.00 84.50 108 ASN A N 1
ATOM 812 C CA . ASN A 1 108 ? -16.597 5.239 1.660 1.00 84.50 108 ASN A CA 1
ATOM 813 C C . ASN A 1 108 ? -15.072 5.410 1.716 1.00 84.50 108 ASN A C 1
ATOM 815 O O . ASN A 1 108 ? -14.402 5.484 0.678 1.00 84.50 108 ASN A O 1
ATOM 819 N N . TYR A 1 109 ? -14.526 5.453 2.929 1.00 88.62 109 TYR A N 1
ATOM 820 C CA . TYR A 1 109 ? -13.095 5.529 3.186 1.00 88.62 109 TYR A CA 1
ATOM 821 C C . TYR A 1 109 ? -12.431 4.193 2.827 1.00 88.62 109 TYR A C 1
ATOM 823 O O . TYR A 1 109 ? -12.251 3.306 3.662 1.00 88.62 109 TYR A O 1
ATOM 831 N N . VAL A 1 110 ? -12.137 4.046 1.536 1.00 90.88 110 VAL A N 1
ATOM 832 C CA . VAL A 1 110 ? -11.512 2.879 0.913 1.00 90.88 110 VAL A CA 1
ATOM 833 C C . VAL A 1 110 ? -10.301 3.347 0.125 1.00 90.88 110 VAL A C 1
ATOM 835 O O . VAL A 1 110 ? -10.423 4.220 -0.744 1.00 90.88 110 VAL A O 1
ATOM 838 N N . VAL A 1 111 ? -9.160 2.731 0.407 1.00 91.44 111 VAL A N 1
ATOM 839 C CA . VAL A 1 111 ? -7.920 2.906 -0.347 1.00 91.44 111 VAL A CA 1
ATOM 840 C C . VAL A 1 111 ? -7.638 1.605 -1.079 1.00 91.44 111 VAL A C 1
ATOM 842 O O . VAL A 1 111 ? -7.513 0.550 -0.460 1.00 91.44 111 VAL A O 1
ATOM 845 N N . ASP A 1 112 ? -7.590 1.685 -2.404 1.00 91.69 112 ASP A N 1
ATOM 846 C CA . ASP A 1 112 ? -7.463 0.544 -3.305 1.00 91.69 112 ASP A CA 1
ATOM 847 C C . ASP A 1 112 ? -6.112 0.618 -4.017 1.00 91.69 112 ASP A C 1
ATOM 849 O O . ASP A 1 112 ? -5.913 1.456 -4.892 1.00 91.69 112 ASP A O 1
ATOM 853 N N . PHE A 1 113 ? -5.167 -0.240 -3.632 1.00 91.44 113 PHE A N 1
ATOM 854 C CA . PHE A 1 113 ? -3.836 -0.261 -4.239 1.00 91.44 113 PHE A CA 1
ATOM 855 C C . PHE A 1 113 ? -3.821 -0.955 -5.606 1.00 91.44 113 PHE A C 1
ATOM 857 O O . PHE A 1 113 ? -2.861 -0.810 -6.357 1.00 91.44 113 PHE A O 1
ATOM 864 N N . LYS A 1 114 ? -4.870 -1.714 -5.947 1.00 89.50 114 LYS A N 1
ATOM 865 C CA . LYS A 1 114 ? -4.974 -2.438 -7.217 1.00 89.50 114 LYS A CA 1
ATOM 866 C C . LYS A 1 114 ? -5.416 -1.528 -8.356 1.00 89.50 114 LYS A C 1
ATOM 868 O O . LYS A 1 114 ? -4.873 -1.620 -9.453 1.00 89.50 114 LYS A O 1
ATOM 873 N N . ASN A 1 115 ? -6.418 -0.692 -8.102 1.00 89.06 115 ASN A N 1
ATOM 874 C CA . ASN A 1 115 ? -7.084 0.097 -9.138 1.00 89.06 115 ASN A CA 1
ATOM 875 C C . ASN A 1 115 ? -6.616 1.559 -9.190 1.00 89.06 115 ASN A C 1
ATOM 877 O O . ASN A 1 115 ? -6.920 2.266 -10.148 1.00 89.06 115 ASN A O 1
ATOM 881 N N . ASP A 1 116 ? -5.881 2.027 -8.182 1.00 86.69 116 ASP A N 1
ATOM 882 C CA . ASP A 1 116 ? -5.370 3.393 -8.132 1.00 86.69 116 ASP A CA 1
ATOM 883 C C . ASP A 1 116 ? -3.984 3.491 -8.784 1.00 86.69 116 ASP A C 1
ATOM 885 O O . ASP A 1 116 ? -3.002 2.894 -8.332 1.00 86.69 116 ASP A O 1
ATOM 889 N N . SER A 1 117 ? -3.889 4.288 -9.850 1.00 84.88 117 SER A N 1
ATOM 890 C CA . SER A 1 117 ? -2.646 4.487 -10.601 1.00 84.88 117 SER A CA 1
ATOM 891 C C . SER A 1 117 ? -1.516 5.099 -9.766 1.00 84.88 117 SER A C 1
ATOM 893 O O . SER A 1 117 ? -0.350 4.944 -10.122 1.00 84.88 117 SER A O 1
ATOM 895 N N . ARG A 1 118 ? -1.826 5.737 -8.629 1.00 84.12 118 ARG A N 1
ATOM 896 C CA . ARG A 1 118 ? -0.835 6.292 -7.691 1.00 84.12 118 ARG A CA 1
ATOM 897 C C . ARG A 1 118 ? -0.072 5.220 -6.915 1.00 84.12 118 ARG A C 1
ATOM 899 O O . ARG A 1 118 ? 0.953 5.532 -6.314 1.00 84.12 118 ARG A O 1
ATOM 906 N N . PHE A 1 119 ? -0.558 3.979 -6.911 1.00 86.19 119 PHE A N 1
ATOM 907 C CA . PHE A 1 119 ? 0.003 2.869 -6.138 1.00 86.19 119 PHE A CA 1
ATOM 908 C C . PHE A 1 119 ? 0.420 1.683 -7.011 1.00 86.19 119 PHE A C 1
ATOM 910 O O . PHE A 1 119 ? 0.509 0.553 -6.533 1.00 86.19 119 PHE A O 1
ATOM 917 N N . GLN A 1 120 ? 0.715 1.926 -8.291 1.00 85.38 120 GLN A N 1
ATOM 918 C CA . GLN A 1 120 ? 1.175 0.874 -9.194 1.00 85.38 120 GLN A CA 1
ATOM 919 C C . GLN A 1 120 ? 2.388 0.122 -8.626 1.00 85.38 120 GLN A C 1
ATOM 921 O O . GLN A 1 120 ? 3.395 0.715 -8.236 1.00 85.38 120 GLN A O 1
ATOM 926 N N . GLY A 1 121 ? 2.283 -1.209 -8.595 1.00 85.31 121 GLY A N 1
ATOM 927 C CA . GLY A 1 121 ? 3.323 -2.095 -8.068 1.00 85.31 121 GLY A CA 1
ATOM 928 C C . GLY A 1 121 ? 3.331 -2.259 -6.544 1.00 85.31 121 GLY A C 1
ATOM 929 O O . GLY A 1 121 ? 4.226 -2.928 -6.030 1.00 85.31 121 GLY A O 1
ATOM 930 N N . VAL A 1 122 ? 2.365 -1.683 -5.821 1.00 89.81 122 VAL A N 1
ATOM 931 C CA . VAL A 1 122 ? 2.182 -1.902 -4.379 1.00 89.81 122 VAL A CA 1
ATOM 932 C C . VAL A 1 122 ? 1.227 -3.069 -4.151 1.00 89.81 122 VAL A C 1
ATOM 934 O O . VAL A 1 122 ? 0.101 -3.061 -4.645 1.00 89.81 122 VAL A O 1
ATOM 937 N N . THR A 1 123 ? 1.657 -4.047 -3.353 1.00 90.62 123 THR A N 1
ATOM 938 C CA . THR A 1 123 ? 0.846 -5.217 -2.996 1.00 90.62 123 THR A CA 1
ATOM 939 C C . THR A 1 123 ? 0.864 -5.439 -1.489 1.00 90.62 123 THR A C 1
ATOM 941 O O . THR A 1 123 ? 1.931 -5.470 -0.874 1.00 90.62 123 THR A O 1
ATOM 944 N N . LEU A 1 124 ? -0.312 -5.639 -0.897 1.00 89.12 124 LEU A N 1
ATOM 945 C CA . LEU A 1 124 ? -0.464 -6.132 0.467 1.00 89.12 124 LEU A CA 1
ATOM 946 C C . LEU A 1 124 ? -0.245 -7.647 0.484 1.00 89.12 124 LEU A C 1
ATOM 948 O O . LEU A 1 124 ? -1.110 -8.410 0.064 1.00 89.12 124 LEU A O 1
ATOM 952 N N . THR A 1 125 ? 0.909 -8.087 0.979 1.00 91.12 125 THR A N 1
ATOM 953 C CA . THR A 1 125 ? 1.227 -9.522 1.067 1.00 91.12 125 THR A CA 1
ATOM 954 C C . THR A 1 125 ? 0.510 -10.186 2.240 1.00 91.12 125 THR A C 1
ATOM 956 O O . THR A 1 125 ? -0.091 -11.245 2.097 1.00 91.12 125 THR A O 1
ATOM 959 N N . THR A 1 126 ? 0.568 -9.555 3.411 1.00 86.94 126 THR A N 1
ATOM 960 C CA . THR A 1 126 ? 0.030 -10.084 4.667 1.00 86.94 126 THR A CA 1
ATOM 961 C C . THR A 1 126 ? -0.390 -8.934 5.56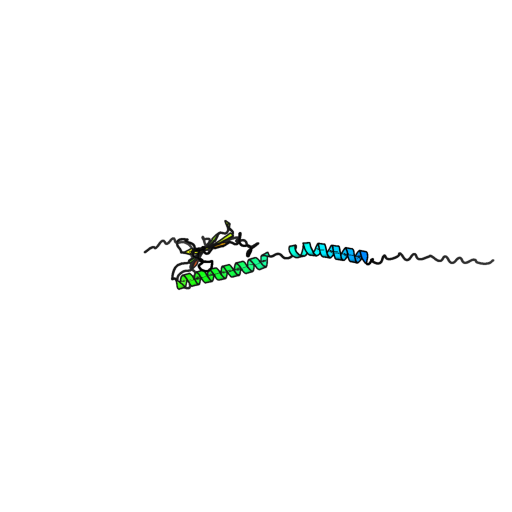9 1.00 86.94 126 THR A C 1
ATOM 963 O O . THR A 1 126 ? 0.351 -7.960 5.704 1.00 86.94 126 THR A O 1
ATOM 966 N N . ALA A 1 127 ? -1.533 -9.076 6.230 1.00 87.25 127 ALA A N 1
ATOM 967 C CA . ALA A 1 127 ? -1.977 -8.196 7.301 1.00 87.25 127 ALA A CA 1
ATOM 968 C C . ALA A 1 127 ? -2.463 -9.082 8.447 1.00 87.25 127 ALA A C 1
ATOM 970 O O . ALA A 1 127 ? -3.528 -9.682 8.358 1.00 87.25 127 ALA A O 1
ATOM 971 N N . GLN A 1 128 ? -1.634 -9.230 9.478 1.00 86.62 128 GLN A N 1
ATOM 972 C CA . GLN A 1 128 ? -1.928 -10.101 10.607 1.00 86.62 128 GLN A CA 1
ATOM 973 C C . GLN A 1 128 ? -1.718 -9.327 11.904 1.00 86.62 128 GLN A C 1
ATOM 975 O O . GLN A 1 128 ? -0.588 -9.062 12.316 1.00 86.62 128 GLN A O 1
ATOM 980 N N . PHE A 1 129 ? -2.826 -8.977 12.545 1.00 83.75 129 PHE A N 1
ATOM 981 C CA . PHE A 1 129 ? -2.867 -8.282 13.823 1.00 83.75 129 PHE A CA 1
ATOM 982 C C . PHE A 1 129 ? -3.482 -9.236 14.852 1.00 83.75 129 PHE A C 1
ATOM 984 O O . PHE A 1 129 ? -4.681 -9.230 15.125 1.00 83.75 129 PHE A O 1
ATOM 991 N N . GLY A 1 130 ? -2.655 -10.149 15.369 1.00 81.38 130 GLY A N 1
ATOM 992 C CA . GLY A 1 130 ? -3.129 -11.281 16.165 1.00 81.38 130 GLY A CA 1
ATOM 993 C C . GLY A 1 130 ? -3.846 -12.319 15.295 1.00 81.38 130 GLY A C 1
ATOM 994 O O . GLY A 1 130 ? -3.208 -12.962 14.460 1.00 81.38 130 GLY A O 1
ATOM 995 N N . SER A 1 131 ? -5.151 -12.499 15.518 1.00 80.25 131 SER A N 1
ATOM 996 C CA . SER A 1 131 ? -6.021 -13.404 14.746 1.00 80.25 131 SER A CA 1
ATOM 997 C C . SER A 1 131 ? -6.815 -12.706 13.642 1.00 80.25 131 SER A C 1
ATOM 999 O O . SER A 1 131 ? -7.558 -13.374 12.931 1.00 80.25 131 SER A O 1
ATOM 1001 N N . ASP A 1 132 ? -6.691 -11.384 13.521 1.00 84.31 132 ASP A N 1
ATOM 1002 C CA . ASP A 1 132 ? -7.519 -10.575 12.635 1.00 84.31 132 ASP A CA 1
ATOM 1003 C C . ASP A 1 132 ? -6.693 -9.863 11.560 1.00 84.31 132 ASP A C 1
ATOM 1005 O O . ASP A 1 132 ? -5.475 -9.698 11.666 1.00 84.31 132 ASP A O 1
ATOM 1009 N N . ASP A 1 133 ? -7.399 -9.387 10.543 1.00 86.19 133 ASP A N 1
ATOM 1010 C CA . ASP A 1 133 ? -6.899 -8.557 9.450 1.00 86.19 133 ASP A CA 1
ATOM 1011 C C . ASP A 1 133 ? -7.093 -7.052 9.719 1.00 86.19 133 ASP A C 1
ATOM 1013 O O . ASP A 1 133 ? -6.943 -6.228 8.815 1.00 86.19 133 ASP A O 1
ATOM 1017 N N . PHE A 1 134 ? -7.416 -6.667 10.962 1.00 89.25 134 PHE A N 1
ATOM 1018 C CA . PHE A 1 134 ? -7.696 -5.280 11.325 1.00 89.25 134 PHE A CA 1
ATOM 1019 C C . PHE A 1 134 ? -6.979 -4.790 12.583 1.00 89.25 134 PHE A C 1
ATOM 1021 O O . PHE A 1 134 ? -6.711 -5.539 13.520 1.00 89.25 134 PHE A O 1
ATOM 1028 N N . VAL A 1 135 ? -6.753 -3.477 12.627 1.00 89.56 135 VAL A N 1
ATOM 1029 C CA . VAL A 1 135 ? -6.327 -2.743 13.828 1.00 89.56 135 VAL A CA 1
ATOM 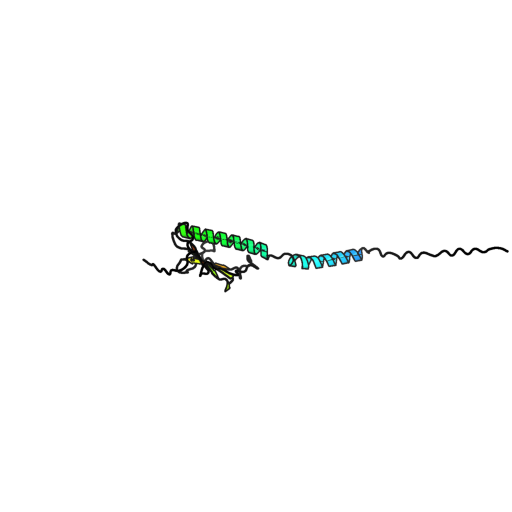1030 C C . VAL A 1 135 ? -7.508 -1.935 14.351 1.00 89.56 135 VAL A C 1
ATOM 1032 O O . VAL A 1 135 ? -8.118 -1.193 13.584 1.00 89.56 135 VAL A O 1
ATOM 1035 N N . GLU A 1 136 ? -7.835 -2.061 15.639 1.00 89.44 136 GLU A N 1
ATOM 1036 C CA . GLU A 1 136 ? -8.892 -1.279 16.297 1.00 89.44 136 GLU A CA 1
ATOM 1037 C C . GLU A 1 136 ? -8.305 -0.202 17.217 1.00 89.44 136 GLU A C 1
ATOM 1039 O O . GLU A 1 136 ? -7.415 -0.464 18.030 1.00 89.44 136 GLU A O 1
ATOM 1044 N N . PHE A 1 137 ? -8.843 1.009 17.097 1.00 88.88 137 PHE A N 1
ATOM 1045 C CA . PHE A 1 137 ? -8.539 2.157 17.937 1.00 88.88 137 PHE A CA 1
ATOM 1046 C C . PHE A 1 137 ? -9.723 2.453 18.856 1.00 88.88 137 PHE A C 1
ATOM 1048 O O . PHE A 1 137 ? -10.850 2.658 18.396 1.00 88.88 137 PHE A O 1
ATOM 1055 N N . GLU A 1 138 ? -9.457 2.482 20.161 1.00 82.50 138 GLU A N 1
ATOM 1056 C CA . GLU A 1 138 ? -10.438 2.789 21.198 1.00 82.50 138 GLU A CA 1
ATOM 1057 C C . GLU A 1 138 ? -10.426 4.280 21.597 1.00 82.50 138 GLU A C 1
ATOM 1059 O O . GLU A 1 138 ? -9.604 5.077 21.153 1.00 82.50 138 GLU A O 1
ATOM 1064 N N . ARG A 1 139 ? -11.349 4.651 22.492 1.00 70.38 139 ARG A N 1
ATOM 1065 C CA . ARG A 1 139 ? -11.586 6.016 23.001 1.00 70.38 139 ARG A CA 1
ATOM 1066 C C . ARG A 1 139 ? -10.424 6.582 23.843 1.00 70.38 139 ARG A C 1
ATOM 1068 O O . ARG A 1 139 ? -10.457 7.751 24.212 1.00 70.38 139 ARG A O 1
ATOM 1075 N N . ALA A 1 140 ? -9.441 5.754 24.199 1.00 59.69 140 ALA A N 1
ATOM 1076 C CA . ALA A 1 140 ? -8.282 6.102 25.017 1.00 59.69 140 ALA A CA 1
ATOM 1077 C C . ALA A 1 140 ? -6.999 5.709 24.275 1.00 59.69 140 ALA A C 1
ATOM 1079 O O . ALA A 1 140 ? -7.016 4.752 23.508 1.00 59.69 140 ALA A O 1
ATOM 1080 N N . TRP A 1 141 ? -5.891 6.413 24.536 1.00 50.41 141 TRP A N 1
ATOM 1081 C CA . TRP A 1 141 ? -4.575 6.303 23.871 1.00 50.41 141 TRP A CA 1
ATOM 1082 C C . TRP A 1 141 ? -3.906 4.908 23.851 1.00 50.41 141 TRP A C 1
ATOM 1084 O O . TRP A 1 141 ? -2.751 4.781 23.454 1.00 50.41 141 TRP A O 1
ATOM 1094 N N . VAL A 1 142 ? -4.606 3.843 24.236 1.00 49.66 142 VAL A N 1
ATOM 1095 C CA . VAL A 1 142 ? -4.125 2.466 24.170 1.00 49.66 142 VAL A CA 1
ATOM 1096 C C . VAL A 1 142 ? -4.772 1.761 22.978 1.00 49.66 142 VAL A C 1
ATOM 1098 O O . VAL A 1 142 ? -5.939 1.378 23.026 1.00 49.66 142 VAL A O 1
ATOM 1101 N N . ALA A 1 143 ? -3.994 1.533 21.918 1.00 51.12 143 ALA A N 1
ATOM 1102 C CA . ALA A 1 143 ? -4.341 0.548 20.898 1.00 51.12 143 ALA A CA 1
ATOM 1103 C C . ALA A 1 143 ? -4.341 -0.847 21.551 1.00 51.12 143 ALA A C 1
ATOM 1105 O O . ALA A 1 143 ? -3.285 -1.421 21.823 1.00 51.12 143 ALA A O 1
ATOM 1106 N N . ARG A 1 144 ? -5.520 -1.386 21.878 1.00 57.25 144 ARG A N 1
ATOM 1107 C CA . ARG A 1 144 ? -5.665 -2.706 22.504 1.00 57.25 144 ARG A CA 1
ATOM 1108 C C . ARG A 1 144 ? -6.003 -3.769 21.467 1.00 57.25 144 ARG A C 1
ATOM 1110 O O . ARG A 1 144 ? -7.149 -4.179 21.365 1.00 57.25 144 ARG A O 1
ATOM 1117 N N . LYS A 1 145 ? -5.001 -4.322 20.780 1.00 52.16 145 LYS A N 1
ATOM 1118 C CA . LYS A 1 145 ? -5.119 -5.725 20.341 1.00 52.16 145 LYS A CA 1
ATOM 1119 C C . LYS A 1 145 ? -3.781 -6.445 20.173 1.00 52.16 145 LYS A C 1
ATOM 1121 O O . LYS A 1 145 ? -3.423 -6.906 19.101 1.00 52.16 145 LYS A O 1
ATOM 1126 N N . TRP A 1 146 ? -3.087 -6.604 21.299 1.00 50.22 146 TRP A N 1
ATOM 1127 C CA . TRP A 1 146 ? -2.113 -7.682 21.526 1.00 50.22 146 TRP A CA 1
ATOM 1128 C C . TRP A 1 146 ? -2.550 -8.543 22.723 1.00 50.22 146 TRP A C 1
ATOM 1130 O O . TRP A 1 146 ? -1.785 -8.771 23.655 1.00 50.22 146 TRP A O 1
ATOM 1140 N N . ARG A 1 147 ? -3.816 -8.981 22.757 1.00 41.00 147 ARG A N 1
ATOM 1141 C CA . ARG A 1 147 ? -4.302 -9.903 23.795 1.00 41.00 147 ARG A CA 1
ATOM 1142 C C . ARG A 1 147 ? -5.096 -11.037 23.161 1.00 41.00 147 ARG A C 1
ATOM 1144 O O . ARG A 1 147 ? -6.082 -10.797 22.471 1.00 41.00 147 ARG A O 1
ATOM 1151 N N . HIS A 1 148 ? -4.627 -12.260 23.384 1.00 45.88 148 HIS A N 1
ATOM 1152 C CA . HIS A 1 148 ? -5.307 -13.490 23.001 1.00 45.88 148 HIS A CA 1
ATOM 1153 C C . HIS A 1 148 ? -6.682 -13.586 23.678 1.00 45.88 148 HIS A C 1
ATOM 1155 O O . HIS A 1 148 ? -6.776 -13.383 24.886 1.00 45.88 148 HIS A O 1
ATOM 1161 N N . GLY A 1 149 ? -7.702 -13.956 22.895 1.00 50.78 149 GLY A N 1
ATOM 1162 C CA . GLY A 1 149 ? -8.955 -14.560 23.358 1.00 50.78 149 GLY A CA 1
ATOM 1163 C C . GLY A 1 149 ? -9.944 -13.639 24.082 1.00 50.78 149 GLY A C 1
ATOM 1164 O O . GLY A 1 149 ? -9.696 -13.180 25.194 1.00 50.78 149 GLY A O 1
ATOM 1165 N N . GLY A 1 150 ? -11.127 -13.460 23.491 1.00 39.06 150 GLY A N 1
ATOM 1166 C CA . GLY A 1 150 ? -12.299 -12.962 24.212 1.00 39.06 150 GLY A CA 1
ATOM 1167 C C . GLY A 1 150 ? -13.263 -12.169 23.344 1.00 39.06 150 GLY A C 1
ATOM 1168 O O . GLY A 1 150 ? -13.081 -10.973 23.139 1.00 39.06 150 GLY A O 1
ATOM 1169 N N . THR A 1 151 ? -14.301 -12.849 22.867 1.00 57.25 151 THR A N 1
ATOM 1170 C CA . THR A 1 151 ? -15.547 -12.277 22.354 1.00 57.25 151 THR A CA 1
ATOM 1171 C C . THR A 1 151 ? -16.140 -11.322 23.385 1.00 57.25 151 THR A C 1
ATOM 1173 O O . THR A 1 151 ? -16.370 -11.747 24.512 1.00 57.25 151 THR A O 1
ATOM 1176 N N . TYR A 1 152 ? -16.461 -10.084 23.006 1.00 45.44 152 TYR A N 1
ATOM 1177 C CA . TYR A 1 152 ? -17.412 -9.275 23.769 1.00 45.44 152 TYR A CA 1
ATOM 1178 C C . TYR A 1 152 ? -18.318 -8.497 22.818 1.00 45.44 152 TYR A C 1
ATOM 1180 O O . TYR A 1 152 ? -17.961 -7.446 22.293 1.00 45.44 152 TYR A O 1
ATOM 1188 N N . CYS A 1 153 ? -19.524 -9.032 22.635 1.00 50.38 153 CYS A N 1
ATOM 1189 C CA . CYS A 1 153 ? -20.701 -8.192 22.493 1.00 50.38 153 CYS A CA 1
ATOM 1190 C C . CYS A 1 153 ? -20.912 -7.479 23.835 1.00 50.38 153 CYS A C 1
ATOM 1192 O O . CYS A 1 153 ? -20.955 -8.134 24.873 1.00 50.38 153 CYS A O 1
ATOM 1194 N N . SER A 1 154 ? -21.071 -6.162 23.818 1.00 41.56 154 SER A N 1
ATOM 1195 C CA . SER A 1 154 ? -21.805 -5.455 24.866 1.00 41.56 154 SER A CA 1
ATOM 1196 C C . SER A 1 154 ? -22.430 -4.220 24.233 1.00 41.56 154 SER A C 1
ATOM 1198 O O . SER A 1 154 ? -21.796 -3.174 24.083 1.00 41.56 154 SER A O 1
ATOM 1200 N N . GLY A 1 155 ? -23.647 -4.426 23.733 1.00 48.62 155 GLY A N 1
ATOM 1201 C CA . GLY A 1 155 ? -24.613 -3.358 23.540 1.00 48.62 155 GLY A CA 1
ATOM 1202 C C . GLY A 1 155 ? -25.218 -2.982 24.891 1.00 48.62 155 GLY A C 1
ATOM 1203 O O . GLY A 1 155 ? -25.224 -3.796 25.816 1.00 48.62 155 GLY A O 1
ATOM 1204 N N . ALA A 1 156 ? -25.658 -1.729 24.964 1.00 35.06 156 ALA A N 1
ATOM 1205 C CA . ALA A 1 156 ? -26.435 -1.162 26.059 1.00 35.06 156 ALA A CA 1
ATOM 1206 C C . ALA A 1 156 ? -27.753 -1.912 26.304 1.00 35.06 156 ALA A C 1
ATOM 1208 O O . ALA A 1 156 ? -28.262 -2.532 25.341 1.00 35.06 156 ALA A O 1
#

pLDDT: mean 79.94, std 16.13, range [35.06, 97.62]

Sequence (156 aa):
MQIKTRHHGEARRVGSRRAFTLVEVLVVVIIIGIAAAVVVPAMIRPGSLHVQAATRIVIADLLYAQNDAIAQQKPRRAVFDTANNRYRLTDAAGNTLAANWKGSGGSNYVVDFKNDSRFQGVTLTTAQFGSDDFVEFERAWVARKWRHGGTYCSGA

Radius of gyration: 35.0 Å; chains: 1; bounding box: 113×30×85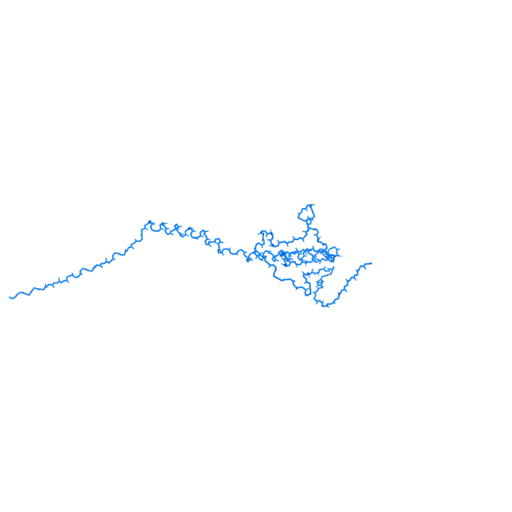 Å

Foldseek 3Di:
DDDDDDDDDDDPPPPPDDDDDPVNVVVVVVVVVVVCVVVVVVPPDCQVVLQVVVVVVVVVVVVVQQVCCQVVQFKWKWAADQVQQKIFIDGPVRHFAFPPVVDDPRDGRMDGLPPDPSNPNDGDPDQPQDPHRMFMHGNDPDRDDPDDDDDDDDDD